Protein AF-A0A7M7M6Q7-F1 (afdb_monomer_lite)

pLDDT: mean 72.96, std 17.85, range [36.97, 90.56]

Organism: Nasonia vitripennis (NCBI:txid7425)

Secondary structure (DSSP, 8-state):
-------------S-----HHHHHHHHHHHHTT-SSEEHHHHHHHHHHHS-TTS-HHHHHHHHHHHHHHHHHTTSEEE-TTSEEEE--HHHHHHHTTS---

Structure (mmCIF, N/CA/C/O backbone):
data_AF-A0A7M7M6Q7-F1
#
_entry.id   AF-A0A7M7M6Q7-F1
#
loop_
_atom_site.group_PDB
_atom_site.id
_atom_site.type_symbol
_atom_site.label_atom_id
_atom_site.label_alt_id
_atom_site.label_comp_id
_atom_site.label_asym_id
_atom_site.label_entity_id
_atom_site.label_seq_id
_atom_site.pdbx_PDB_ins_code
_atom_site.Cartn_x
_atom_site.Cartn_y
_atom_site.Cartn_z
_atom_site.occupancy
_atom_site.B_iso_or_equiv
_atom_site.auth_seq_id
_atom_site.auth_comp_id
_atom_site.auth_asym_id
_atom_site.auth_atom_id
_atom_site.pdbx_PDB_model_num
ATOM 1 N N . MET A 1 1 ? 7.753 -41.369 24.266 1.00 36.97 1 MET A N 1
ATOM 2 C CA . MET A 1 1 ? 8.515 -40.705 23.185 1.00 36.97 1 MET A CA 1
ATOM 3 C C . MET A 1 1 ? 7.539 -39.770 22.475 1.00 36.97 1 MET A C 1
ATOM 5 O O . MET A 1 1 ? 6.587 -40.266 21.900 1.00 36.97 1 MET A O 1
ATOM 9 N N . SER A 1 2 ? 7.471 -38.493 22.876 1.00 41.78 2 SER A N 1
ATOM 10 C CA . SER A 1 2 ? 8.151 -37.342 22.229 1.00 41.78 2 SER A CA 1
ATOM 11 C C . SER A 1 2 ? 7.614 -37.123 20.803 1.00 41.78 2 SER A C 1
ATOM 13 O O . SER A 1 2 ? 7.728 -38.026 19.996 1.00 41.78 2 SER A O 1
ATOM 15 N N . VAL A 1 3 ? 7.025 -35.997 20.387 1.00 47.03 3 VAL A N 1
ATOM 16 C CA . VAL A 1 3 ? 7.136 -34.608 20.854 1.00 47.03 3 VAL A CA 1
ATOM 17 C C . VAL A 1 3 ? 5.920 -33.791 20.387 1.00 47.03 3 VAL A C 1
ATOM 19 O O . VAL A 1 3 ? 5.436 -33.921 19.267 1.00 47.03 3 VAL A O 1
ATOM 22 N N . ARG A 1 4 ? 5.475 -32.907 21.281 1.00 51.03 4 ARG A N 1
ATOM 23 C CA . ARG A 1 4 ? 4.508 -31.817 21.100 1.00 51.03 4 ARG A CA 1
ATOM 24 C C . ARG A 1 4 ? 4.998 -30.845 20.018 1.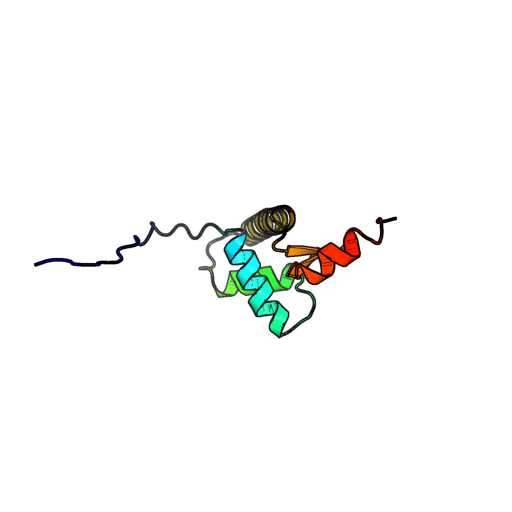00 51.03 4 ARG A C 1
ATOM 26 O O . ARG A 1 4 ? 6.178 -30.516 19.978 1.00 51.03 4 ARG A O 1
ATOM 33 N N . SER A 1 5 ? 4.093 -30.280 19.228 1.00 47.56 5 SER A N 1
ATOM 34 C CA . SER A 1 5 ? 4.349 -29.017 18.523 1.00 47.56 5 SER A CA 1
ATOM 35 C C . SER A 1 5 ? 3.121 -28.120 18.616 1.00 47.56 5 SER A C 1
ATOM 37 O O . SER A 1 5 ? 2.357 -27.951 17.671 1.00 47.56 5 SER A O 1
ATOM 39 N N . ASN A 1 6 ? 2.954 -27.539 19.807 1.00 43.47 6 ASN A N 1
ATOM 40 C CA . ASN A 1 6 ? 2.176 -26.323 20.007 1.00 43.47 6 ASN A CA 1
ATOM 41 C C . ASN A 1 6 ? 2.851 -25.201 19.208 1.00 43.47 6 ASN A C 1
ATOM 43 O O . ASN A 1 6 ? 3.861 -24.653 19.648 1.00 43.47 6 ASN A O 1
ATOM 47 N N . ARG A 1 7 ? 2.287 -24.811 18.063 1.00 51.28 7 ARG A N 1
ATOM 48 C CA . ARG A 1 7 ? 2.574 -23.488 17.495 1.00 51.28 7 ARG A CA 1
ATOM 49 C C . ARG A 1 7 ? 1.739 -22.455 18.233 1.00 51.28 7 ARG A C 1
ATOM 51 O O . ARG A 1 7 ? 0.697 -22.010 17.772 1.00 51.28 7 ARG A O 1
ATOM 58 N N . THR A 1 8 ? 2.225 -22.077 19.407 1.00 57.50 8 THR A N 1
ATOM 59 C CA . THR A 1 8 ? 1.924 -20.773 19.982 1.00 57.50 8 THR A CA 1
ATOM 60 C C . THR A 1 8 ? 2.686 -19.721 19.185 1.00 57.50 8 THR A C 1
ATOM 62 O O . THR A 1 8 ? 3.911 -19.655 19.264 1.00 57.50 8 THR A O 1
ATOM 65 N N . SER A 1 9 ? 1.982 -18.847 18.477 1.00 48.00 9 SER A N 1
ATOM 66 C CA . SER A 1 9 ? 2.487 -17.498 18.226 1.00 48.00 9 SER A CA 1
ATOM 67 C C . SER A 1 9 ? 1.428 -16.506 18.678 1.00 48.00 9 SER A C 1
ATOM 69 O O . SER A 1 9 ? 0.529 -16.141 17.928 1.00 48.00 9 SER A O 1
ATOM 71 N N . ARG A 1 10 ? 1.543 -16.188 19.973 1.00 42.31 10 ARG A N 1
ATOM 72 C CA . ARG A 1 10 ? 1.227 -14.920 20.637 1.00 42.31 10 ARG A CA 1
ATOM 73 C C . ARG A 1 10 ? 0.305 -13.987 19.849 1.00 42.31 10 ARG A C 1
ATOM 75 O O . ARG A 1 10 ? 0.736 -13.303 18.926 1.00 42.31 10 ARG A O 1
ATOM 82 N N . ALA A 1 11 ? -0.928 -13.885 20.333 1.00 48.88 11 ALA A N 1
ATOM 83 C CA . ALA A 1 11 ? -1.703 -12.663 20.229 1.00 48.88 11 ALA A CA 1
ATOM 84 C C . ALA A 1 11 ? -0.893 -11.529 20.883 1.00 48.88 11 ALA A C 1
ATOM 86 O O . ALA A 1 11 ? -0.792 -11.444 22.107 1.00 48.88 11 ALA A O 1
ATOM 87 N N . SER A 1 12 ? -0.242 -10.716 20.056 1.00 46.47 12 SER A N 1
ATOM 88 C CA . SER A 1 12 ? 0.364 -9.462 20.481 1.00 46.47 12 SER A CA 1
ATOM 89 C C . SER A 1 12 ? -0.757 -8.464 20.753 1.00 46.47 12 SER A C 1
ATOM 91 O O . SER A 1 12 ? -1.644 -8.268 19.925 1.00 46.47 12 SER A O 1
ATOM 93 N N . SER A 1 13 ? -0.709 -7.870 21.939 1.00 42.91 13 SER A N 1
ATOM 94 C CA . SER A 1 13 ? -1.531 -6.766 22.433 1.00 42.91 13 SER A CA 1
ATOM 95 C C . SER A 1 13 ? -1.950 -5.780 21.334 1.00 42.91 13 SER A C 1
ATOM 97 O O . SER A 1 13 ? -1.109 -5.214 20.636 1.00 42.91 13 SER A O 1
ATOM 99 N N . GLY A 1 14 ? -3.267 -5.602 21.199 1.00 43.16 14 GLY A N 1
ATOM 100 C CA . GLY A 1 14 ? -3.954 -4.881 20.131 1.00 43.16 14 GLY A CA 1
ATOM 101 C C . GLY A 1 14 ? -3.704 -3.376 20.088 1.00 43.16 14 GLY A C 1
ATOM 102 O O . GLY A 1 14 ? -4.589 -2.583 20.388 1.00 43.16 14 GLY A O 1
ATOM 103 N N . HIS A 1 15 ? -2.536 -2.986 19.590 1.00 44.69 15 HIS A N 1
ATOM 104 C CA . HIS A 1 15 ? -2.388 -1.759 18.823 1.00 44.69 15 HIS A CA 1
ATOM 105 C C . HIS A 1 15 ? -2.217 -2.191 17.364 1.00 44.69 15 HIS A C 1
ATOM 107 O O . HIS A 1 15 ? -1.148 -2.653 16.968 1.00 44.69 15 HIS A O 1
ATOM 113 N N . CYS A 1 16 ? -3.287 -2.131 16.564 1.00 52.59 16 CYS A N 1
ATOM 114 C CA . CYS A 1 16 ? -3.205 -2.386 15.122 1.00 52.59 16 CYS A CA 1
ATOM 115 C C . CYS A 1 16 ? -2.448 -1.225 14.460 1.00 52.59 16 CYS A C 1
ATOM 117 O O . CYS A 1 16 ? -3.044 -0.343 13.848 1.00 52.59 16 CYS A O 1
ATOM 119 N N . SER A 1 17 ? -1.140 -1.132 14.673 1.00 64.94 17 SER A N 1
ATOM 120 C CA . SER A 1 17 ? -0.281 -0.200 13.950 1.00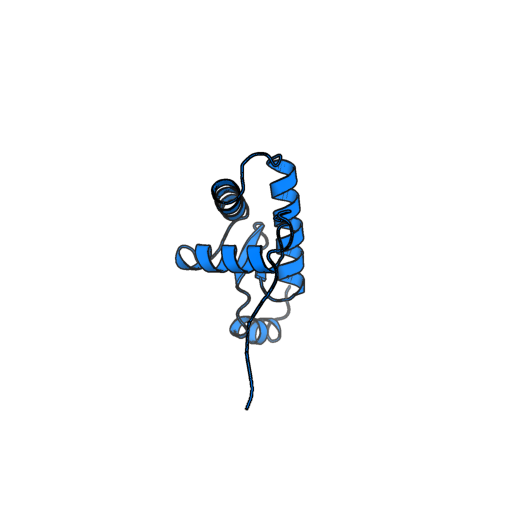 64.94 17 SER A CA 1
ATOM 121 C C . SER A 1 17 ? -0.245 -0.663 12.498 1.00 64.94 17 SER A C 1
ATOM 123 O O . SER A 1 17 ? 0.065 -1.831 12.236 1.00 64.94 17 SER A O 1
ATOM 125 N N . LEU A 1 18 ? -0.618 0.200 11.549 1.00 76.50 18 LEU A N 1
ATOM 126 C CA . LEU A 1 18 ? -0.508 -0.159 10.140 1.00 76.50 18 LEU A CA 1
ATOM 127 C C . LEU A 1 18 ? 0.944 -0.522 9.835 1.00 76.50 18 LEU A C 1
ATOM 129 O O . LEU A 1 18 ? 1.881 0.178 10.215 1.00 76.50 18 LEU A O 1
ATOM 133 N N . THR A 1 19 ? 1.131 -1.638 9.143 1.00 84.31 19 THR A N 1
ATOM 134 C CA . THR A 1 19 ? 2.448 -2.080 8.689 1.00 84.31 19 THR A CA 1
ATOM 135 C C . THR A 1 19 ? 2.508 -2.012 7.173 1.00 84.31 19 THR A C 1
ATOM 137 O O . THR A 1 19 ? 1.502 -2.224 6.494 1.00 84.31 19 THR A O 1
ATOM 140 N N . ALA A 1 20 ? 3.704 -1.803 6.621 1.00 84.38 20 ALA A N 1
ATOM 141 C CA . ALA A 1 20 ? 3.953 -1.881 5.180 1.00 84.38 20 ALA A CA 1
ATOM 142 C C . ALA A 1 20 ? 3.411 -3.183 4.550 1.00 84.38 20 ALA A C 1
ATOM 144 O O . ALA A 1 20 ? 2.933 -3.180 3.416 1.00 84.38 20 ALA A O 1
ATOM 145 N N . LYS A 1 21 ? 3.420 -4.294 5.303 1.00 84.44 21 LYS A N 1
ATOM 146 C CA . LYS A 1 21 ? 2.842 -5.574 4.874 1.00 84.44 21 LYS A CA 1
ATOM 147 C C . LYS A 1 21 ? 1.313 -5.521 4.776 1.00 84.44 21 LYS A C 1
ATOM 149 O O . LYS A 1 21 ? 0.775 -5.966 3.771 1.00 84.44 21 LYS A O 1
ATOM 154 N N . LEU A 1 22 ? 0.627 -4.922 5.754 1.00 86.56 22 LEU A N 1
ATOM 155 C CA . LEU A 1 22 ? -0.825 -4.709 5.685 1.00 86.56 22 LEU A CA 1
ATOM 156 C C . LEU A 1 22 ? -1.215 -3.805 4.511 1.00 86.56 22 LEU A C 1
ATOM 158 O O . LEU A 1 22 ? -2.204 -4.081 3.837 1.00 86.56 22 LEU A O 1
ATOM 162 N N . VAL A 1 23 ? -0.429 -2.760 4.229 1.00 87.88 23 VAL A N 1
ATOM 163 C CA . VAL A 1 23 ? -0.652 -1.903 3.052 1.00 87.88 23 VAL A CA 1
ATOM 164 C C . VAL A 1 23 ? -0.456 -2.692 1.760 1.00 87.88 23 VAL A C 1
ATOM 166 O O . VAL A 1 23 ? -1.291 -2.601 0.866 1.00 87.88 23 VAL A O 1
ATOM 169 N N . ARG A 1 24 ? 0.583 -3.530 1.670 1.00 88.88 24 ARG A N 1
ATOM 170 C CA . ARG A 1 24 ? 0.788 -4.424 0.521 1.00 88.88 24 ARG A CA 1
ATOM 171 C C . ARG A 1 24 ? -0.392 -5.374 0.316 1.00 88.88 24 ARG A C 1
ATOM 173 O O . ARG A 1 24 ? -0.849 -5.517 -0.813 1.00 88.88 24 ARG A O 1
ATOM 180 N N . ASP A 1 25 ? -0.866 -6.034 1.370 1.00 87.94 25 ASP A N 1
ATOM 181 C CA . ASP A 1 25 ? -2.007 -6.952 1.276 1.00 87.94 25 ASP A CA 1
ATOM 182 C C . ASP A 1 25 ? -3.291 -6.211 0.871 1.00 87.94 25 ASP A C 1
ATOM 184 O O . ASP A 1 25 ? -4.008 -6.686 -0.007 1.00 87.94 25 ASP A O 1
ATOM 188 N N . ALA A 1 26 ? -3.524 -5.003 1.396 1.00 89.31 26 ALA A N 1
ATOM 189 C CA . ALA A 1 26 ? -4.636 -4.159 0.961 1.00 89.31 26 ALA A CA 1
ATOM 190 C C . ALA A 1 26 ? -4.524 -3.791 -0.526 1.00 89.31 26 ALA A C 1
ATOM 192 O O . ALA A 1 26 ? -5.478 -3.984 -1.274 1.00 89.31 26 ALA A O 1
ATOM 193 N N . VAL A 1 27 ? -3.355 -3.334 -0.994 1.00 88.12 27 VAL A N 1
ATOM 194 C CA . VAL A 1 27 ? -3.138 -3.064 -2.425 1.00 88.12 27 VAL A CA 1
ATOM 195 C C . VAL A 1 27 ? -3.359 -4.331 -3.247 1.00 88.12 27 VAL A C 1
ATOM 197 O O . VAL A 1 27 ? -4.055 -4.266 -4.247 1.00 88.12 27 VAL A O 1
ATOM 200 N N . LYS A 1 28 ? -2.874 -5.497 -2.807 1.00 88.25 28 LYS A N 1
ATOM 201 C CA . LYS A 1 28 ? -3.093 -6.783 -3.489 1.00 88.25 28 LYS A CA 1
ATOM 202 C C . LYS A 1 28 ? -4.571 -7.155 -3.605 1.00 88.25 28 LYS A C 1
ATOM 204 O O . LYS A 1 28 ? -4.990 -7.682 -4.633 1.00 88.25 28 LYS A O 1
ATOM 209 N N . GLU A 1 29 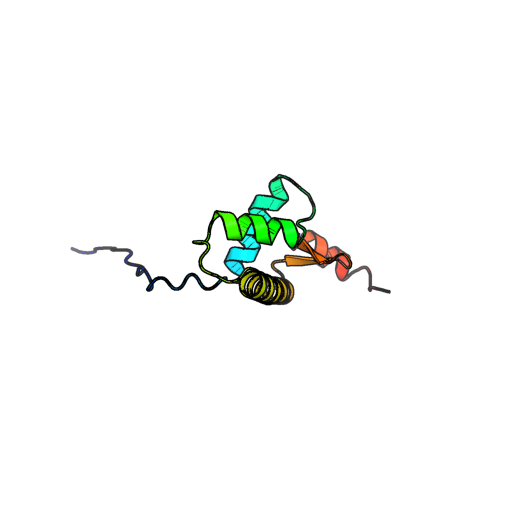? -5.360 -6.943 -2.555 1.00 87.62 29 GLU A N 1
ATOM 210 C CA . GLU A 1 29 ? -6.804 -7.199 -2.580 1.00 87.62 29 GLU A CA 1
ATOM 211 C C . GLU A 1 29 ? -7.532 -6.229 -3.516 1.00 87.62 29 GLU A C 1
ATOM 213 O O . GLU A 1 29 ? -8.397 -6.649 -4.287 1.00 87.62 29 GLU A O 1
ATOM 218 N N . LEU A 1 30 ? -7.157 -4.951 -3.471 1.00 86.81 30 LEU A N 1
ATOM 219 C CA . LEU A 1 30 ? -7.753 -3.891 -4.280 1.00 86.81 30 LEU A CA 1
ATOM 220 C C . LEU A 1 30 ? -7.340 -3.990 -5.756 1.00 86.81 30 LEU A C 1
ATOM 222 O O . LEU A 1 30 ? -8.155 -3.710 -6.638 1.00 86.81 30 LEU A O 1
ATOM 226 N N . GLU A 1 31 ? -6.128 -4.476 -6.032 1.00 83.06 31 GLU A N 1
ATOM 227 C CA . GLU A 1 31 ? -5.587 -4.630 -7.382 1.00 83.06 31 GLU A CA 1
ATOM 228 C C . GLU A 1 31 ? -6.355 -5.677 -8.202 1.00 83.06 31 GLU A C 1
ATOM 230 O O . GLU A 1 31 ? -6.546 -5.523 -9.407 1.00 83.06 31 GLU A O 1
ATOM 235 N N . LYS A 1 32 ? -6.933 -6.693 -7.538 1.00 79.38 32 LYS A N 1
ATOM 236 C CA . LYS A 1 32 ? -7.830 -7.674 -8.185 1.00 79.38 32 LYS A CA 1
ATOM 237 C C . LYS A 1 32 ? -9.016 -7.022 -8.897 1.00 79.38 32 LYS A C 1
ATOM 239 O O . LYS A 1 32 ? -9.601 -7.632 -9.785 1.00 79.38 32 LYS A O 1
ATOM 244 N N . ARG A 1 33 ? -9.413 -5.820 -8.466 1.00 76.38 33 ARG A N 1
ATOM 245 C CA . ARG A 1 33 ? -10.551 -5.073 -9.019 1.00 76.38 33 ARG A CA 1
ATOM 246 C C . ARG A 1 33 ? -10.118 -3.886 -9.884 1.00 76.38 33 ARG A C 1
ATOM 248 O O . ARG A 1 33 ? -10.943 -3.383 -10.641 1.00 76.38 33 ARG A O 1
ATOM 255 N N . ARG A 1 34 ? -8.874 -3.405 -9.763 1.00 74.06 34 ARG A N 1
ATOM 256 C CA . ARG A 1 34 ? -8.341 -2.225 -10.473 1.00 74.06 34 ARG A CA 1
ATOM 257 C C . ARG A 1 34 ? -6.828 -2.345 -10.654 1.00 74.06 34 ARG A C 1
ATOM 259 O O . ARG A 1 34 ? -6.141 -2.574 -9.680 1.00 74.06 34 ARG A O 1
ATOM 266 N N . GLN A 1 35 ? -6.274 -2.063 -11.834 1.00 75.12 35 GLN A N 1
ATOM 267 C CA . GLN A 1 35 ? -4.809 -2.111 -12.040 1.00 75.12 35 GLN A CA 1
ATOM 268 C C . GLN A 1 35 ? -4.003 -1.130 -11.166 1.00 75.12 35 GLN A C 1
ATOM 270 O O . GLN A 1 35 ? -2.819 -1.353 -10.931 1.00 75.12 35 GLN A O 1
ATOM 275 N N . ARG A 1 36 ? -4.617 -0.033 -10.704 1.00 84.62 36 ARG A N 1
ATOM 276 C CA . ARG A 1 36 ? -3.991 0.963 -9.824 1.00 84.62 36 ARG A CA 1
ATOM 277 C C . ARG A 1 36 ? -4.904 1.284 -8.656 1.00 84.62 36 ARG A C 1
ATOM 279 O O . ARG A 1 36 ? -6.119 1.424 -8.820 1.00 84.62 36 ARG A O 1
ATOM 286 N N . VAL A 1 37 ? -4.304 1.430 -7.483 1.00 87.62 37 VAL A N 1
ATOM 287 C CA . VAL A 1 37 ? -5.005 1.662 -6.225 1.00 87.62 37 VAL A CA 1
ATOM 288 C C . VAL A 1 37 ? -4.689 3.077 -5.733 1.00 87.62 37 VAL A C 1
ATOM 290 O O . VAL A 1 37 ? -3.587 3.318 -5.240 1.00 87.62 37 VAL A O 1
ATOM 293 N N . PRO A 1 38 ? -5.618 4.039 -5.864 1.00 90.50 38 PRO A N 1
ATOM 294 C CA . PRO A 1 38 ? -5.403 5.384 -5.347 1.00 90.50 38 PRO A CA 1
ATOM 295 C C . PRO A 1 38 ? -5.451 5.395 -3.814 1.00 90.50 38 PRO A C 1
ATOM 297 O O . PRO A 1 38 ? -6.129 4.571 -3.191 1.00 90.50 38 PRO A O 1
ATOM 300 N N . LEU A 1 39 ? -4.778 6.373 -3.201 1.00 88.00 39 LEU A N 1
ATOM 301 C CA . LEU A 1 39 ? -4.742 6.542 -1.744 1.00 88.00 39 LEU A CA 1
ATOM 302 C C . LEU A 1 39 ? -6.143 6.617 -1.116 1.00 88.00 39 LEU A C 1
ATOM 304 O O . LEU A 1 39 ? -6.362 6.063 -0.042 1.00 88.00 39 LEU A O 1
ATOM 308 N N . SER A 1 40 ? -7.097 7.265 -1.788 1.00 87.75 40 SER A N 1
ATOM 309 C CA . SER A 1 40 ? -8.489 7.360 -1.330 1.00 87.75 40 SER A CA 1
ATOM 310 C C . SER A 1 40 ? -9.122 5.987 -1.108 1.00 87.75 40 SER A C 1
ATOM 312 O O . SER A 1 40 ? -9.818 5.774 -0.120 1.00 87.75 40 SER A O 1
ATOM 314 N N . LEU A 1 41 ? -8.822 5.030 -1.984 1.00 87.75 41 LEU A N 1
ATOM 315 C CA . LEU A 1 41 ? -9.383 3.686 -1.935 1.00 87.75 41 LEU A CA 1
ATOM 316 C C . LEU A 1 41 ? -8.727 2.850 -0.829 1.00 87.75 41 LEU A C 1
ATOM 318 O O . LEU A 1 41 ? -9.421 2.113 -0.129 1.00 87.75 41 LEU A O 1
ATOM 322 N N . LEU A 1 42 ? -7.420 3.029 -0.601 1.00 87.38 42 LEU A N 1
ATOM 323 C CA . LEU A 1 42 ? -6.739 2.474 0.574 1.00 87.38 42 LEU A CA 1
ATOM 324 C C . LEU A 1 42 ? -7.331 3.027 1.871 1.00 87.38 42 LEU A C 1
ATOM 326 O O . LEU A 1 42 ? -7.605 2.261 2.792 1.00 87.38 42 LEU A O 1
ATOM 330 N N . LEU A 1 43 ? -7.569 4.337 1.932 1.00 87.56 43 LEU A N 1
ATOM 331 C CA . LEU A 1 43 ? -8.148 4.991 3.099 1.00 87.56 43 LEU A CA 1
ATOM 332 C C . LEU A 1 43 ? -9.537 4.430 3.418 1.00 87.56 43 LEU A C 1
ATOM 334 O O . LEU A 1 43 ? -9.759 3.996 4.545 1.00 87.56 43 LEU A O 1
ATOM 338 N N . THR A 1 44 ? -10.431 4.334 2.428 1.00 87.12 44 THR A N 1
ATOM 339 C CA . THR A 1 44 ? -11.754 3.716 2.610 1.00 87.12 44 THR A CA 1
ATOM 340 C C . THR A 1 44 ? -11.645 2.256 3.054 1.00 87.12 44 THR A C 1
ATOM 342 O O . THR A 1 44 ? -12.355 1.835 3.965 1.00 87.12 44 THR A O 1
ATOM 345 N N . HIS A 1 45 ? -10.729 1.485 2.464 1.00 87.31 45 HIS A N 1
ATOM 346 C CA . HIS A 1 45 ? -10.515 0.084 2.829 1.00 87.31 45 HIS A CA 1
ATOM 347 C C . HIS A 1 45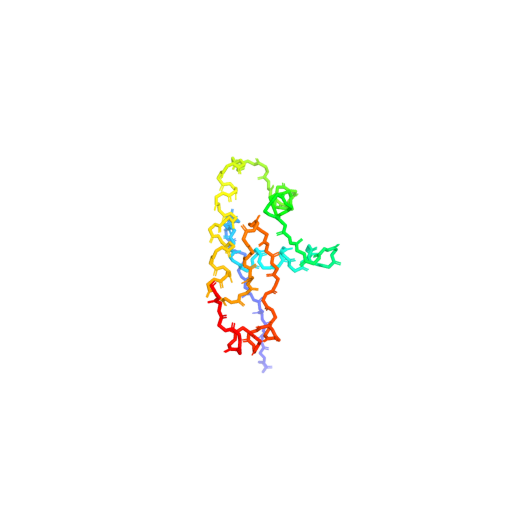 ? -10.067 -0.078 4.291 1.00 87.31 45 HIS A C 1
ATOM 349 O O . HIS A 1 45 ? -10.564 -0.949 5.005 1.00 87.31 45 HIS A O 1
ATOM 355 N N . PHE A 1 46 ? -9.154 0.775 4.760 1.00 84.38 46 PHE A N 1
ATOM 356 C CA . PHE A 1 46 ? -8.692 0.750 6.147 1.00 84.38 46 PHE A CA 1
ATOM 357 C C . PHE A 1 46 ? -9.718 1.324 7.124 1.00 84.38 46 PHE A C 1
ATOM 359 O O . PHE A 1 46 ? -9.864 0.770 8.207 1.00 84.38 46 PHE A O 1
ATOM 366 N N . GLN A 1 47 ? -10.480 2.352 6.746 1.00 82.00 47 GLN A N 1
ATOM 367 C CA . GLN A 1 47 ? -11.579 2.883 7.561 1.00 82.00 47 GLN A CA 1
ATOM 368 C C . GLN A 1 47 ? -12.685 1.854 7.808 1.00 82.00 47 GLN A C 1
ATOM 370 O O . GLN A 1 47 ? -13.251 1.819 8.893 1.00 82.00 47 GLN A O 1
ATOM 375 N N . GLN A 1 48 ? -12.988 1.002 6.826 1.00 81.88 48 GLN A N 1
ATOM 376 C CA . GLN A 1 48 ? -13.985 -0.061 6.986 1.00 81.88 48 GLN A CA 1
ATOM 377 C C . GLN A 1 48 ? -13.504 -1.205 7.888 1.00 81.88 48 GLN A C 1
ATOM 379 O O . GLN A 1 48 ? -14.322 -1.907 8.477 1.00 81.88 48 GLN A O 1
ATOM 384 N N . ARG A 1 49 ? -12.185 -1.427 7.968 1.00 76.88 49 ARG A N 1
ATOM 385 C CA . ARG A 1 49 ? -11.584 -2.563 8.687 1.00 76.88 49 ARG A CA 1
ATOM 386 C C . ARG A 1 49 ? -11.006 -2.200 10.055 1.00 76.88 49 ARG A C 1
ATOM 388 O O . ARG A 1 49 ? -10.814 -3.093 10.875 1.00 76.88 49 ARG A O 1
ATOM 395 N N . LEU A 1 50 ? -10.701 -0.929 10.303 1.00 70.06 50 LEU A N 1
ATOM 396 C CA . LEU A 1 50 ? -10.182 -0.445 11.579 1.00 70.06 50 LEU A CA 1
ATOM 397 C C . LEU A 1 50 ? -11.307 0.237 12.364 1.00 70.06 50 LEU A C 1
ATOM 399 O O . LEU A 1 50 ? -12.068 1.009 11.782 1.00 70.06 50 LEU A O 1
ATOM 403 N N . PRO A 1 51 ? -11.414 0.006 13.684 1.00 63.47 51 PRO A N 1
ATOM 404 C CA . PRO A 1 51 ? -12.369 0.734 14.504 1.00 63.47 51 PRO A CA 1
ATOM 405 C C . PRO A 1 51 ? -12.082 2.241 14.409 1.00 63.47 51 PRO A C 1
ATOM 407 O O . PRO A 1 51 ? -10.974 2.706 14.674 1.00 63.47 51 PRO A O 1
ATOM 410 N N . VAL A 1 52 ? -13.120 2.975 14.007 1.00 55.94 52 VAL A N 1
ATOM 411 C CA . VAL A 1 52 ? -13.196 4.373 13.531 1.00 55.94 52 VAL A CA 1
ATOM 412 C C . VAL A 1 52 ? -12.665 5.446 14.508 1.00 55.94 52 VAL A C 1
ATOM 414 O O . VAL A 1 52 ? -12.703 6.633 14.210 1.00 55.94 52 VAL A O 1
ATOM 417 N N . GLN A 1 53 ? -12.088 5.077 15.653 1.00 54.84 53 GLN A N 1
ATOM 418 C CA . GLN A 1 53 ? -11.567 6.036 16.640 1.00 54.84 53 GLN A CA 1
ATOM 419 C C . GLN A 1 53 ? -10.253 6.732 16.244 1.00 54.84 53 GLN A C 1
ATOM 421 O O . GLN A 1 53 ? -9.790 7.609 16.970 1.00 54.84 53 GLN A O 1
ATOM 426 N N . ARG A 1 54 ? -9.638 6.390 15.105 1.00 60.22 54 ARG A N 1
ATOM 427 C CA . ARG A 1 54 ? -8.458 7.114 14.607 1.00 60.22 54 ARG A CA 1
ATOM 428 C C . ARG A 1 54 ? -8.881 8.286 13.724 1.00 60.22 54 ARG A C 1
ATOM 430 O O . ARG A 1 54 ? -9.555 8.082 12.717 1.00 60.22 54 ARG A O 1
ATOM 437 N N . ASN A 1 55 ? -8.420 9.493 14.068 1.00 76.50 55 ASN A N 1
ATOM 438 C CA . ASN A 1 55 ? -8.530 10.685 13.222 1.00 76.50 55 ASN A CA 1
ATOM 439 C C . ASN A 1 55 ? -8.159 10.346 11.772 1.00 76.50 55 ASN A C 1
ATOM 441 O O . ASN A 1 55 ? -7.082 9.802 11.516 1.00 76.50 55 ASN A O 1
ATOM 445 N N . VAL A 1 56 ? -9.038 10.683 10.826 1.00 79.50 56 VAL A N 1
ATOM 446 C CA . VAL A 1 56 ? -8.873 10.347 9.401 1.00 79.50 56 VAL A CA 1
ATOM 447 C C . VAL A 1 56 ? -7.549 10.875 8.847 1.00 79.50 56 VAL A C 1
ATOM 449 O O . VAL A 1 56 ? -6.900 10.203 8.049 1.00 79.50 56 VAL A O 1
ATOM 452 N N . GLU A 1 57 ? -7.115 12.045 9.310 1.00 82.94 57 GLU A N 1
ATOM 453 C CA . GLU A 1 57 ? -5.840 12.649 8.920 1.00 82.94 57 GLU A CA 1
ATOM 454 C C . GLU A 1 57 ? -4.631 11.853 9.420 1.00 82.94 57 GLU A C 1
ATOM 456 O O . GLU A 1 57 ? -3.701 11.605 8.653 1.00 82.94 57 GLU A O 1
ATOM 461 N N . LEU A 1 58 ? -4.671 11.374 10.669 1.00 82.81 58 LEU A N 1
ATOM 462 C CA . LEU A 1 58 ? -3.623 10.509 11.216 1.00 82.81 58 LEU A CA 1
ATOM 463 C C . LEU A 1 58 ? -3.577 9.175 10.473 1.00 82.81 58 LEU A C 1
ATOM 465 O O . LEU A 1 58 ? -2.498 8.701 10.126 1.00 82.81 58 LEU A O 1
ATOM 469 N N . LEU A 1 59 ? -4.742 8.597 10.165 1.00 83.25 59 LEU A N 1
ATOM 470 C CA . LEU A 1 59 ? -4.828 7.370 9.378 1.00 83.25 59 LEU A CA 1
ATOM 471 C C . LEU A 1 59 ? -4.245 7.573 7.974 1.00 83.25 59 LEU A C 1
ATOM 473 O O . LEU A 1 59 ? -3.477 6.740 7.501 1.00 83.25 59 LEU A O 1
ATOM 477 N N . LYS A 1 60 ? -4.572 8.690 7.317 1.00 86.81 60 LYS A N 1
ATOM 478 C CA . LYS A 1 60 ? -4.019 9.044 6.006 1.00 86.81 60 LYS A CA 1
ATOM 479 C C . LYS A 1 60 ? -2.496 9.147 6.063 1.00 86.81 60 LYS A C 1
ATOM 481 O O . LYS A 1 60 ? -1.828 8.568 5.209 1.00 86.81 60 LYS A O 1
ATOM 486 N N . HIS A 1 61 ? -1.958 9.845 7.061 1.00 87.25 61 HIS A N 1
ATOM 487 C CA . HIS A 1 61 ? -0.516 9.993 7.237 1.00 87.25 61 HIS A CA 1
ATOM 488 C C . HIS A 1 61 ? 0.167 8.638 7.474 1.00 87.25 61 HIS A C 1
ATOM 490 O O . HIS A 1 61 ? 1.149 8.319 6.807 1.00 87.25 61 HIS A O 1
ATOM 496 N N . GLU A 1 62 ? -0.403 7.800 8.345 1.00 87.69 62 GLU A N 1
ATOM 497 C CA . GLU A 1 62 ? 0.114 6.459 8.635 1.00 87.69 62 GLU A CA 1
ATOM 498 C C . GLU A 1 62 ? 0.087 5.563 7.380 1.00 87.69 62 GLU A C 1
ATOM 500 O O . GLU A 1 62 ? 1.068 4.880 7.086 1.00 87.69 62 GLU A O 1
ATOM 505 N N . ILE A 1 63 ? -0.981 5.613 6.572 1.00 88.19 63 ILE A N 1
ATOM 506 C CA . ILE A 1 63 ? -1.053 4.882 5.295 1.00 88.19 63 ILE A CA 1
ATOM 507 C C . ILE A 1 63 ? 0.035 5.359 4.329 1.00 88.19 63 ILE A C 1
ATOM 509 O O . ILE A 1 63 ? 0.714 4.518 3.745 1.00 88.19 63 ILE A O 1
ATOM 513 N N . ILE A 1 64 ? 0.221 6.673 4.159 1.00 89.62 64 ILE A N 1
ATOM 514 C CA . ILE A 1 64 ? 1.241 7.228 3.251 1.00 89.62 64 ILE A CA 1
ATOM 515 C C . ILE A 1 64 ? 2.641 6.802 3.696 1.00 89.62 64 ILE A C 1
ATOM 517 O O . ILE A 1 64 ? 3.446 6.357 2.873 1.00 89.62 64 ILE A O 1
ATOM 521 N N . GLU A 1 65 ? 2.935 6.896 4.991 1.00 90.56 65 GLU A N 1
ATOM 522 C CA . GLU A 1 65 ? 4.232 6.516 5.543 1.00 90.56 65 GLU A CA 1
ATOM 523 C C . GLU A 1 65 ? 4.520 5.027 5.291 1.00 90.56 65 GLU A C 1
ATOM 525 O O . GLU A 1 65 ? 5.593 4.657 4.806 1.00 90.56 65 GLU A O 1
ATOM 530 N N . GLN A 1 66 ? 3.542 4.159 5.560 1.00 90.12 66 GLN A N 1
ATOM 531 C CA . GLN A 1 66 ? 3.687 2.716 5.375 1.00 90.12 66 GLN A CA 1
ATOM 532 C C . GLN A 1 66 ? 3.689 2.308 3.896 1.00 90.12 66 GLN A C 1
ATOM 534 O O . GLN A 1 66 ? 4.423 1.390 3.528 1.00 90.12 66 GLN A O 1
ATOM 539 N N . ALA A 1 67 ? 2.941 3.001 3.034 1.00 88.25 67 ALA A N 1
ATOM 540 C CA . ALA A 1 67 ? 2.989 2.816 1.586 1.00 88.25 67 ALA A CA 1
ATOM 541 C C . ALA A 1 67 ? 4.366 3.204 1.036 1.00 88.25 67 ALA A C 1
ATOM 543 O O . ALA A 1 67 ? 4.966 2.437 0.291 1.00 88.25 67 ALA A O 1
ATOM 544 N N . THR A 1 68 ? 4.923 4.330 1.485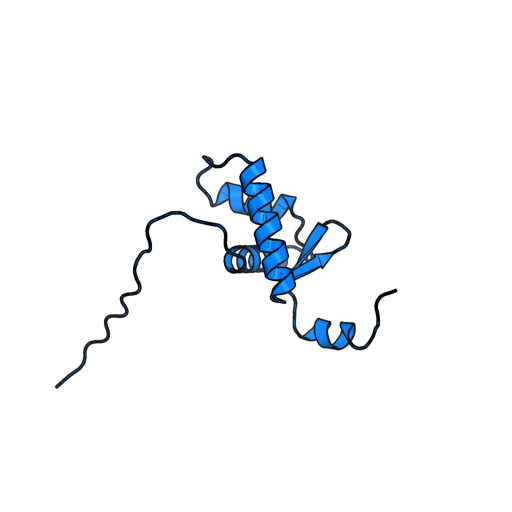 1.00 89.00 68 THR A N 1
ATOM 545 C CA . THR A 1 68 ? 6.276 4.774 1.116 1.00 89.00 68 THR A CA 1
ATOM 546 C C . THR A 1 68 ? 7.332 3.762 1.563 1.00 89.00 68 THR A C 1
ATOM 548 O O . THR A 1 68 ? 8.230 3.416 0.797 1.00 89.00 68 THR A O 1
ATOM 551 N N . LYS A 1 69 ? 7.213 3.217 2.782 1.00 89.69 69 LYS A N 1
ATOM 552 C CA . LYS A 1 69 ? 8.075 2.116 3.248 1.00 89.69 69 LYS A CA 1
ATOM 553 C C . LYS A 1 69 ? 7.929 0.878 2.364 1.00 89.69 69 LYS A C 1
ATOM 555 O O . LYS A 1 69 ? 8.932 0.290 1.982 1.00 89.69 69 LYS A O 1
ATOM 560 N N . ALA A 1 70 ? 6.705 0.500 2.001 1.00 88.06 70 ALA A N 1
ATOM 561 C CA . ALA A 1 70 ? 6.453 -0.629 1.111 1.00 88.06 70 ALA A CA 1
ATOM 562 C C . ALA A 1 70 ? 7.028 -0.405 -0.302 1.00 88.06 70 ALA A C 1
ATOM 564 O O . ALA A 1 70 ? 7.478 -1.365 -0.922 1.00 88.06 70 ALA A O 1
ATOM 565 N N . VAL A 1 71 ? 7.077 0.839 -0.787 1.00 87.81 71 VAL A N 1
ATOM 566 C CA . VAL A 1 71 ? 7.768 1.197 -2.036 1.00 87.81 71 VAL A CA 1
ATOM 567 C C . VAL A 1 71 ? 9.278 1.022 -1.895 1.00 87.81 71 VAL A C 1
ATOM 569 O O . VAL A 1 71 ? 9.887 0.332 -2.706 1.00 87.81 71 VAL A O 1
ATOM 572 N N . LYS A 1 72 ? 9.880 1.550 -0.821 1.00 86.38 72 LYS A N 1
ATOM 573 C CA . LYS A 1 72 ? 11.320 1.383 -0.538 1.00 86.38 72 LYS A CA 1
ATOM 574 C C . LYS A 1 72 ? 11.735 -0.083 -0.373 1.00 86.38 72 LYS A C 1
ATOM 576 O O . LYS A 1 72 ? 12.838 -0.450 -0.748 1.00 86.38 72 LYS A O 1
ATOM 581 N N . LEU A 1 73 ? 10.850 -0.921 0.168 1.00 84.31 73 LEU A N 1
ATOM 582 C CA . LEU A 1 73 ? 11.052 -2.369 0.299 1.00 84.31 73 LEU A CA 1
ATOM 583 C C . LEU A 1 73 ? 10.808 -3.142 -1.010 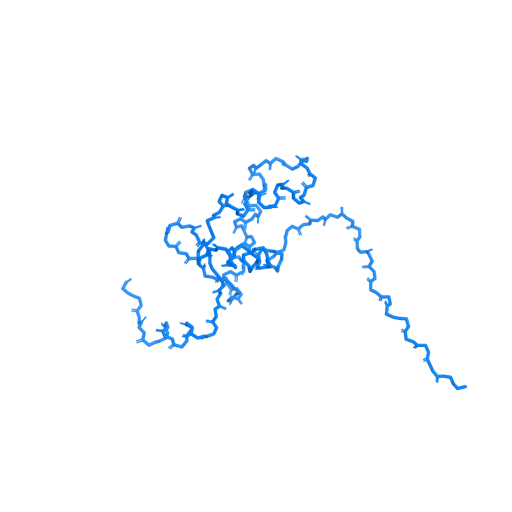1.00 84.31 73 LEU A C 1
ATOM 585 O O . LEU A 1 73 ? 10.920 -4.367 -1.023 1.00 84.31 73 LEU A O 1
ATOM 589 N N . GLY A 1 74 ? 10.422 -2.462 -2.092 1.00 85.06 74 GLY A N 1
ATOM 590 C CA . GLY A 1 74 ? 10.122 -3.089 -3.377 1.00 85.06 74 GLY A CA 1
ATOM 591 C C . GLY A 1 74 ? 8.835 -3.917 -3.383 1.00 85.06 74 GLY A C 1
ATOM 592 O O . GLY A 1 74 ? 8.658 -4.747 -4.270 1.00 85.06 74 GLY A O 1
ATOM 593 N N . TYR A 1 75 ? 7.935 -3.725 -2.411 1.00 86.94 75 TYR A N 1
ATOM 594 C CA . TYR A 1 75 ? 6.621 -4.379 -2.372 1.00 86.94 75 TYR A CA 1
ATOM 595 C C . TYR A 1 75 ? 5.596 -3.669 -3.245 1.00 86.94 75 TYR A C 1
ATOM 597 O O . TYR A 1 75 ? 4.743 -4.322 -3.849 1.00 86.94 75 TYR A O 1
ATOM 605 N N . LEU A 1 76 ? 5.669 -2.341 -3.281 1.00 88.62 76 LEU A N 1
ATOM 606 C CA . LEU A 1 76 ? 4.756 -1.479 -4.014 1.00 88.62 76 LEU A CA 1
ATOM 607 C C . LEU A 1 76 ? 5.520 -0.590 -4.983 1.00 88.62 76 LEU A C 1
ATOM 609 O O . LEU A 1 76 ? 6.707 -0.327 -4.816 1.00 88.62 76 LEU A O 1
ATOM 613 N N . ARG A 1 77 ? 4.801 -0.084 -5.972 1.00 87.12 77 ARG A N 1
ATOM 614 C CA . ARG A 1 77 ? 5.238 1.010 -6.825 1.00 87.12 77 ARG A CA 1
ATOM 615 C C . ARG A 1 77 ? 4.305 2.188 -6.617 1.00 87.12 77 ARG A C 1
ATOM 617 O O . ARG A 1 77 ? 3.096 1.987 -6.548 1.00 87.12 77 ARG A O 1
ATOM 624 N N . GLN A 1 78 ? 4.868 3.387 -6.523 1.00 89.69 78 GLN A N 1
ATOM 625 C CA . GLN A 1 78 ? 4.113 4.635 -6.511 1.00 89.69 78 GLN A CA 1
ATOM 626 C C . GLN A 1 78 ? 4.163 5.273 -7.899 1.00 89.69 78 GLN A C 1
ATOM 628 O O . GLN A 1 78 ? 5.214 5.294 -8.537 1.00 89.69 78 GLN A O 1
ATOM 633 N N . PHE A 1 79 ? 3.027 5.785 -8.353 1.00 87.19 79 PHE A N 1
ATOM 634 C CA . PHE A 1 79 ? 2.905 6.563 -9.581 1.00 87.19 79 PHE A CA 1
ATOM 635 C C . PHE A 1 79 ? 2.864 8.066 -9.269 1.00 87.19 79 PHE A C 1
ATOM 637 O O . PHE A 1 79 ? 2.568 8.469 -8.142 1.00 87.19 79 PHE A O 1
ATOM 644 N N . ALA A 1 80 ? 3.131 8.899 -10.279 1.00 84.38 80 ALA A N 1
ATOM 645 C CA . ALA A 1 80 ? 3.133 10.361 -10.148 1.00 84.38 80 ALA A CA 1
ATOM 646 C C . ALA A 1 80 ? 1.776 10.939 -9.696 1.00 84.38 80 ALA A C 1
ATOM 648 O O . ALA A 1 80 ? 1.730 11.977 -9.045 1.00 84.38 80 ALA A O 1
ATOM 649 N N . ASP A 1 81 ? 0.675 10.239 -9.981 1.00 84.81 81 ASP A N 1
ATOM 650 C CA . ASP A 1 81 ? -0.683 10.592 -9.547 1.00 84.81 81 ASP A CA 1
ATOM 651 C C . ASP A 1 81 ? -0.982 10.210 -8.080 1.00 84.81 81 ASP A C 1
ATOM 653 O O . ASP A 1 81 ? -2.100 10.392 -7.599 1.00 84.81 81 ASP A O 1
ATOM 657 N N . GLY A 1 82 ? -0.003 9.656 -7.354 1.00 84.19 82 GLY A N 1
ATOM 658 C CA . GLY A 1 82 ? -0.160 9.211 -5.969 1.00 84.19 82 GLY A CA 1
ATOM 659 C C . GLY A 1 82 ? -0.904 7.880 -5.817 1.00 84.19 82 GLY A C 1
ATOM 660 O O . GLY A 1 82 ? -1.304 7.526 -4.704 1.00 84.19 82 GLY A O 1
ATOM 661 N N . SER A 1 83 ? -1.107 7.140 -6.911 1.00 88.38 83 SER A N 1
ATOM 662 C CA . SER A 1 83 ? -1.628 5.775 -6.869 1.00 88.38 83 SER A CA 1
ATOM 663 C C . SER A 1 83 ? -0.523 4.742 -6.632 1.00 88.38 83 SER A C 1
ATOM 665 O O . SER A 1 83 ? 0.663 5.003 -6.851 1.00 88.38 83 SER A O 1
ATOM 667 N N . TYR A 1 84 ? -0.921 3.557 -6.170 1.00 89.69 84 TYR A N 1
ATOM 668 C CA . TYR A 1 84 ? -0.026 2.446 -5.864 1.00 89.69 84 TYR A CA 1
ATOM 669 C C . TYR A 1 84 ? -0.426 1.177 -6.624 1.00 89.69 84 TYR A C 1
ATOM 671 O O . TYR A 1 84 ? -1.612 0.919 -6.832 1.00 89.69 84 TYR A O 1
ATOM 679 N N . CYS A 1 85 ? 0.551 0.353 -6.995 1.00 88.69 85 CYS A N 1
ATOM 680 C CA . CYS A 1 85 ? 0.325 -1.026 -7.444 1.00 88.69 85 CYS A CA 1
ATOM 681 C C . CYS A 1 85 ? 1.361 -1.968 -6.827 1.00 88.69 85 CYS A C 1
ATOM 683 O O . CYS A 1 85 ? 2.368 -1.525 -6.263 1.00 88.69 85 CYS A O 1
ATOM 685 N N . LEU A 1 86 ? 1.125 -3.273 -6.925 1.00 87.69 86 LEU A N 1
ATOM 686 C CA . LEU A 1 86 ? 2.114 -4.272 -6.561 1.00 87.69 86 LEU A CA 1
ATOM 687 C C . LEU A 1 86 ? 3.343 -4.147 -7.459 1.00 87.69 86 LEU A C 1
ATOM 689 O O . LEU A 1 86 ? 3.259 -4.077 -8.685 1.00 87.69 86 LEU A O 1
ATOM 693 N N . SER A 1 87 ? 4.508 -4.162 -6.824 1.00 80.56 87 SER A N 1
ATOM 694 C CA . SER A 1 87 ? 5.770 -4.329 -7.525 1.00 80.56 87 SER A CA 1
ATOM 695 C C . SER A 1 87 ? 5.907 -5.807 -7.896 1.00 80.56 87 SER A C 1
ATOM 697 O O . SER A 1 87 ? 6.164 -6.664 -7.048 1.00 80.56 87 SER A O 1
ATOM 699 N N . THR A 1 88 ? 5.661 -6.144 -9.160 1.00 70.50 88 THR A N 1
ATOM 700 C CA . THR A 1 88 ? 6.006 -7.465 -9.695 1.00 70.50 88 THR A CA 1
ATOM 701 C C . THR A 1 88 ? 7.440 -7.428 -10.210 1.00 70.50 88 THR A C 1
ATOM 703 O O . THR A 1 88 ? 7.764 -6.547 -11.002 1.00 70.50 88 THR A O 1
ATOM 706 N N . LEU A 1 89 ? 8.261 -8.421 -9.845 1.00 56.69 89 LEU A N 1
ATOM 707 C CA . LEU A 1 89 ? 9.637 -8.623 -10.343 1.00 56.69 89 LEU A CA 1
ATOM 708 C C . LEU A 1 89 ? 9.773 -8.441 -11.868 1.00 56.69 89 LEU A C 1
ATOM 710 O O . LEU A 1 89 ? 10.775 -7.928 -12.349 1.00 56.69 89 LEU A O 1
ATOM 714 N N . ARG A 1 90 ? 8.723 -8.781 -12.627 1.00 49.41 90 ARG A N 1
ATOM 715 C CA . ARG A 1 90 ? 8.640 -8.596 -14.085 1.00 49.41 90 ARG A CA 1
ATOM 716 C C . ARG A 1 90 ? 8.846 -7.148 -14.563 1.00 49.41 90 ARG A C 1
ATOM 718 O O . ARG A 1 90 ? 9.314 -6.955 -15.676 1.00 49.41 90 ARG A O 1
ATOM 725 N N . TRP A 1 91 ? 8.516 -6.157 -13.734 1.00 48.19 91 TRP A N 1
ATOM 726 C CA . TRP A 1 91 ? 8.719 -4.736 -14.036 1.00 48.19 91 TRP A CA 1
ATOM 727 C C . TRP A 1 91 ? 10.086 -4.206 -13.587 1.00 48.19 91 TRP A C 1
ATOM 729 O O . TRP A 1 91 ? 10.545 -3.208 -14.128 1.00 48.19 91 TRP A O 1
ATOM 739 N N . GLN A 1 92 ? 10.752 -4.855 -12.625 1.00 49.28 92 GLN A N 1
ATOM 740 C CA . GLN A 1 92 ? 12.111 -4.465 -12.221 1.00 49.28 92 GLN A CA 1
ATOM 741 C C . GLN A 1 92 ? 13.118 -4.768 -13.336 1.00 49.28 92 GLN A C 1
ATOM 743 O O . GLN A 1 92 ? 13.974 -3.939 -13.609 1.00 49.28 92 GLN A O 1
ATOM 748 N N . ALA A 1 93 ? 12.922 -5.871 -14.067 1.00 49.38 93 ALA A N 1
ATOM 749 C CA . ALA A 1 93 ? 13.721 -6.189 -15.251 1.00 49.38 93 ALA A CA 1
ATOM 750 C C . ALA A 1 93 ? 13.566 -5.159 -16.391 1.00 49.38 93 ALA A C 1
ATOM 752 O O . ALA A 1 93 ? 14.512 -4.917 -17.121 1.00 49.38 93 ALA A O 1
ATOM 753 N N . THR A 1 94 ? 12.397 -4.524 -16.536 1.00 49.25 94 THR A N 1
ATOM 754 C CA . THR A 1 94 ? 12.156 -3.497 -17.573 1.00 49.25 94 THR A CA 1
ATOM 755 C C . THR A 1 94 ? 12.516 -2.081 -17.124 1.00 49.25 94 THR A C 1
ATOM 757 O O . THR A 1 94 ? 12.770 -1.228 -17.967 1.00 49.25 94 THR A O 1
ATOM 760 N N . ALA A 1 95 ? 12.550 -1.808 -15.815 1.00 50.09 95 ALA A N 1
ATOM 761 C CA . ALA A 1 95 ? 12.959 -0.510 -15.274 1.00 50.09 95 ALA A CA 1
ATOM 762 C C . ALA A 1 95 ? 14.486 -0.329 -15.226 1.00 50.09 95 ALA A C 1
ATOM 764 O O . ALA A 1 95 ? 14.949 0.806 -15.214 1.00 50.09 95 ALA A O 1
ATOM 765 N N . GLU A 1 96 ? 15.255 -1.420 -15.200 1.00 47.00 96 GLU A N 1
ATOM 766 C CA . GLU A 1 96 ? 16.719 -1.376 -15.334 1.00 47.00 96 GLU A CA 1
ATOM 767 C C . GLU A 1 96 ? 17.160 -1.188 -16.799 1.00 47.00 96 GLU A C 1
ATOM 769 O O . GLU A 1 96 ? 18.250 -0.690 -17.057 1.00 47.00 96 GLU A O 1
ATOM 774 N N . GLU A 1 97 ? 16.291 -1.526 -17.760 1.00 44.69 97 GLU A N 1
ATOM 775 C CA . GLU A 1 97 ? 16.562 -1.415 -19.201 1.00 44.69 97 GLU A CA 1
ATOM 776 C C . GLU A 1 97 ? 16.152 -0.053 -19.795 1.00 44.69 97 GLU A C 1
ATOM 778 O O . GLU A 1 97 ? 16.704 0.379 -20.803 1.00 44.69 97 GLU A O 1
ATOM 783 N N . PHE A 1 98 ? 15.234 0.670 -19.146 1.00 46.88 98 PHE A N 1
ATOM 784 C CA . PHE A 1 98 ? 14.840 2.025 -19.535 1.00 46.88 98 PHE A CA 1
ATOM 785 C C . PHE A 1 98 ? 15.050 2.982 -18.364 1.00 46.88 98 PHE A C 1
ATOM 787 O O . PHE A 1 98 ? 14.207 3.099 -17.472 1.00 46.88 98 PHE A O 1
ATOM 794 N N . GLY A 1 99 ? 16.204 3.657 -18.388 1.00 43.38 99 GLY A N 1
ATOM 795 C CA . GLY A 1 99 ? 16.483 4.820 -17.553 1.00 43.38 99 GLY A CA 1
ATOM 796 C C . GLY A 1 99 ? 15.324 5.813 -17.616 1.00 43.38 99 GLY A C 1
ATOM 797 O O . GLY A 1 99 ? 14.765 6.069 -18.681 1.00 43.38 99 GLY A O 1
ATOM 798 N N . TRP A 1 100 ? 14.929 6.314 -16.452 1.00 46.03 100 TRP A N 1
ATOM 799 C CA . TRP A 1 100 ? 13.892 7.330 -16.343 1.00 46.03 100 TRP A CA 1
ATOM 800 C C . TRP A 1 100 ? 14.478 8.671 -16.788 1.00 46.03 100 TRP A C 1
ATOM 802 O O . TRP A 1 100 ? 15.543 9.051 -16.300 1.00 46.03 100 TRP A O 1
ATOM 812 N N . ASP A 1 101 ? 13.784 9.316 -17.727 1.00 41.31 101 ASP A N 1
ATOM 813 C CA . ASP A 1 101 ? 13.876 10.752 -18.028 1.00 41.31 101 ASP A CA 1
ATOM 814 C C . ASP A 1 101 ? 13.536 11.587 -16.779 1.00 41.31 101 ASP A C 1
ATOM 816 O O . ASP A 1 101 ? 12.573 11.206 -16.061 1.00 41.31 101 ASP A O 1
#

Foldseek 3Di:
DDDDDPPDDDPDDDPPQDALVNLLVLQVVVCVVPVWAALVNSLVVCCVVDDNPDDSVVSSVSSLVSPVVNVVVQQWDADPNRIIHGRDPVVVVVCVVDDDD

Radius of gyration: 17.27 Å; chains: 1; bounding box: 31×53×43 Å

Sequence (101 aa):
MSVRSNRTSRASSGHCSLTAKLVRDAVKELEKRRQRVPLSLLLTHFQQRLPVQRNVELLKHEIIEQATKAVKLGYLRQFADGSYCLSTLRWQATAEEFGWD